Protein AF-A0A2D7TBR8-F1 (afdb_monomer_lite)

pLDDT: mean 82.77, std 12.36, range [50.25, 95.5]

Secondary structure (DSSP, 8-state):
---HHHHHHHHHHHHHHHHT-----------S--TTTTS----EEEEEEEEEEEEEETTEEEEEEEEEEESSSSPPEEEEESSS---SEEEEEPPP-

Sequence (97 aa):
MFNYKNIVLLSAFFIVLVIYATPSYSKGKIYGQSKTLSKEYIKYENCRLRKTEINMKDGVKDGYKCIFKRQGKGKDVTVFQPSPVCQKSFKCKTESQ

Radius of gyration: 30.69 Å; chains: 1; bounding box: 44×33×96 Å

Structure (mmCIF, N/CA/C/O backbone):
data_AF-A0A2D7TBR8-F1
#
_entry.id   AF-A0A2D7TBR8-F1
#
loop_
_atom_site.group_PDB
_atom_site.id
_atom_site.type_symbol
_atom_site.label_atom_id
_atom_site.label_alt_id
_atom_site.label_comp_id
_atom_site.label_asym_id
_atom_site.label_entity_id
_atom_site.label_seq_id
_atom_site.pdbx_PDB_ins_code
_atom_site.Cartn_x
_atom_site.Cartn_y
_atom_site.Cartn_z
_atom_site.occupancy
_atom_site.B_iso_or_equiv
_atom_site.auth_seq_id
_atom_site.auth_comp_id
_atom_site.auth_asym_id
_atom_site.auth_atom_id
_atom_site.pdbx_PDB_model_num
ATOM 1 N N . MET A 1 1 ? -29.825 3.293 65.813 1.00 53.19 1 MET A N 1
ATOM 2 C CA . MET A 1 1 ? -28.677 4.113 66.257 1.00 53.19 1 MET A CA 1
ATOM 3 C C . MET A 1 1 ? -27.550 3.889 65.257 1.00 53.19 1 MET A C 1
ATOM 5 O O . MET A 1 1 ? -27.014 2.789 65.213 1.00 53.19 1 MET A O 1
ATOM 9 N N . PHE A 1 2 ? -27.287 4.841 64.354 1.00 61.72 2 PHE A N 1
ATOM 10 C CA . PHE A 1 2 ? -26.224 4.662 63.360 1.00 61.72 2 PHE A CA 1
ATOM 11 C C . PHE A 1 2 ? -24.871 4.617 64.072 1.00 61.72 2 PHE A C 1
ATOM 13 O O . PHE A 1 2 ? -24.539 5.503 64.856 1.00 61.72 2 PHE A O 1
ATOM 20 N N . ASN A 1 3 ? -24.114 3.551 63.830 1.00 80.31 3 ASN A N 1
ATOM 21 C CA . ASN A 1 3 ? -22.825 3.344 64.468 1.00 80.31 3 ASN A CA 1
ATOM 22 C C . ASN A 1 3 ? -21.830 4.367 63.895 1.00 80.31 3 ASN A C 1
ATOM 24 O O . ASN A 1 3 ? -21.496 4.302 62.713 1.00 80.31 3 ASN A O 1
ATOM 28 N N . TYR A 1 4 ? -21.393 5.332 64.710 1.00 85.69 4 TYR A N 1
ATOM 29 C CA . TYR A 1 4 ? -20.537 6.451 64.288 1.00 85.69 4 TYR A CA 1
ATOM 30 C C . TYR A 1 4 ? -19.265 5.980 63.568 1.00 85.69 4 TYR A C 1
ATOM 32 O O . TYR A 1 4 ? -18.856 6.572 62.571 1.00 85.69 4 TYR A O 1
ATOM 40 N N . LYS A 1 5 ? -18.700 4.842 63.996 1.00 81.44 5 LYS A N 1
ATOM 41 C CA . LYS A 1 5 ? -17.569 4.196 63.316 1.00 81.44 5 LYS A CA 1
ATOM 42 C C . LYS A 1 5 ? -17.897 3.821 61.870 1.00 81.44 5 LYS A C 1
ATOM 44 O O . LYS A 1 5 ? -17.080 4.062 60.991 1.00 81.44 5 LYS A O 1
ATOM 49 N N . ASN A 1 6 ? -19.095 3.298 61.614 1.00 84.19 6 ASN A N 1
ATOM 50 C CA . ASN A 1 6 ? -19.528 2.935 60.266 1.00 84.19 6 ASN A CA 1
ATOM 51 C C . ASN A 1 6 ? -19.758 4.172 59.396 1.00 84.19 6 ASN A C 1
ATOM 53 O O . ASN A 1 6 ? -19.449 4.116 58.215 1.00 84.19 6 ASN A O 1
ATOM 57 N N . ILE A 1 7 ? -20.240 5.285 59.962 1.00 87.88 7 ILE A N 1
ATOM 58 C CA . ILE A 1 7 ? -20.405 6.549 59.222 1.00 87.88 7 ILE A CA 1
ATOM 59 C C . ILE A 1 7 ? -19.043 7.111 58.801 1.00 87.88 7 ILE A C 1
ATOM 61 O O . ILE A 1 7 ? -18.875 7.480 57.642 1.00 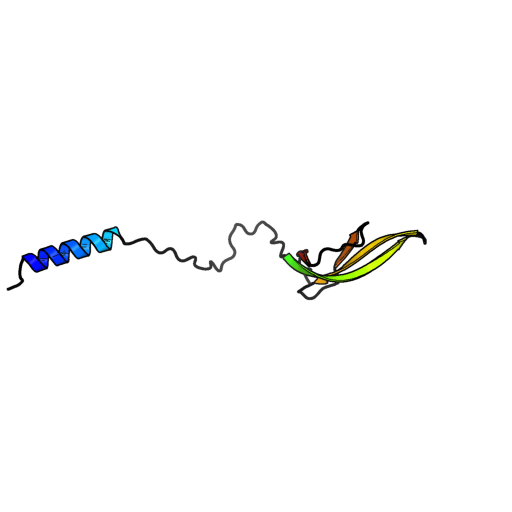87.88 7 ILE A O 1
ATOM 65 N N . VAL A 1 8 ? -18.069 7.137 59.717 1.00 89.50 8 VAL A N 1
ATOM 66 C CA . VAL A 1 8 ? -16.702 7.606 59.425 1.00 89.50 8 VAL A CA 1
ATOM 67 C C . VAL A 1 8 ? -16.017 6.715 58.385 1.00 89.50 8 VAL A C 1
ATOM 69 O O . VAL A 1 8 ? -15.304 7.201 57.513 1.00 89.50 8 VAL A O 1
ATOM 72 N N . LEU A 1 9 ? -16.257 5.406 58.440 1.00 88.69 9 LEU A N 1
ATOM 73 C CA . LEU A 1 9 ? -15.695 4.464 57.475 1.00 88.69 9 LEU A CA 1
ATOM 74 C C . LEU A 1 9 ? -16.332 4.638 56.084 1.00 88.69 9 LEU A C 1
ATOM 76 O O . LEU A 1 9 ? -15.628 4.618 55.077 1.00 88.69 9 LEU A O 1
ATOM 80 N N . LEU A 1 10 ? -17.644 4.895 56.026 1.00 89.75 10 LEU A N 1
ATOM 81 C CA . LEU A 1 10 ? -18.361 5.174 54.778 1.00 89.75 10 LEU A CA 1
ATOM 82 C C . LEU A 1 10 ? -17.924 6.499 54.142 1.00 89.75 10 LEU A C 1
ATOM 84 O O . LEU A 1 10 ? -17.748 6.568 52.926 1.00 89.75 10 LEU A O 1
ATOM 88 N N . SER A 1 11 ? -17.727 7.546 54.947 1.00 88.69 11 SER A N 1
ATOM 89 C CA . SER A 1 11 ? -17.282 8.849 54.448 1.00 88.69 11 SER A CA 1
ATOM 90 C C . SER A 1 11 ? -15.845 8.798 53.928 1.00 88.69 11 SER A C 1
ATOM 92 O O . SER A 1 11 ? -15.573 9.333 52.853 1.00 88.69 11 SER A O 1
ATOM 94 N N . ALA A 1 12 ? -14.949 8.080 54.612 1.00 90.62 12 ALA A N 1
ATOM 95 C CA . ALA A 1 12 ? -13.594 7.832 54.125 1.00 90.62 12 ALA A CA 1
ATOM 96 C C . ALA A 1 12 ? -13.600 7.104 52.769 1.00 90.62 12 ALA A C 1
ATOM 98 O O . ALA A 1 12 ? -12.855 7.474 51.862 1.00 90.62 12 ALA A O 1
ATOM 99 N N . PHE A 1 13 ? -14.488 6.123 52.596 1.00 90.56 13 PHE A N 1
ATOM 100 C CA . PHE A 1 13 ? -14.618 5.382 51.342 1.00 90.56 13 PHE A CA 1
ATOM 101 C C . PHE A 1 13 ? -15.076 6.272 50.174 1.00 90.56 13 PHE A C 1
ATOM 103 O O . PHE A 1 13 ? -14.538 6.185 49.070 1.00 90.56 13 PHE A O 1
ATOM 110 N N . PHE A 1 14 ? -16.021 7.183 50.418 1.00 90.56 14 PHE A N 1
ATOM 111 C CA . PHE A 1 14 ? -16.485 8.138 49.408 1.00 90.56 14 PHE A CA 1
ATOM 112 C C . PHE A 1 14 ? -15.400 9.126 48.969 1.00 90.56 14 PHE A C 1
ATOM 114 O O . PHE A 1 14 ? -15.286 9.417 47.780 1.00 90.56 14 PHE A O 1
ATOM 121 N N . ILE A 1 15 ? -14.577 9.612 49.902 1.00 90.94 15 ILE A N 1
ATOM 122 C CA . ILE A 1 15 ? -13.471 10.531 49.590 1.00 90.94 15 ILE A CA 1
ATOM 123 C C . ILE A 1 15 ? -12.457 9.854 48.661 1.00 90.94 15 ILE A C 1
ATOM 125 O O . ILE A 1 15 ? -12.026 10.446 47.672 1.00 90.94 15 ILE A O 1
ATOM 129 N N . VAL A 1 16 ? -12.130 8.590 48.934 1.00 90.75 16 VAL A N 1
ATOM 130 C CA . VAL A 1 16 ? -11.224 7.787 48.104 1.00 90.75 16 VAL A CA 1
ATOM 131 C C . VAL A 1 16 ? -11.771 7.651 46.678 1.00 90.75 16 VAL A C 1
ATOM 133 O O . VAL A 1 16 ? -11.043 7.897 45.718 1.00 90.75 16 VAL A O 1
ATOM 136 N N . LEU A 1 17 ? -13.061 7.343 46.515 1.00 88.44 17 LEU A N 1
ATOM 137 C CA . LEU A 1 17 ? -13.691 7.202 45.195 1.00 88.44 17 LEU A CA 1
ATOM 138 C C . LEU A 1 17 ? -13.632 8.484 44.353 1.00 88.44 17 LEU A C 1
ATOM 140 O O . LEU A 1 17 ? -13.413 8.409 43.146 1.00 88.44 17 LEU A O 1
ATOM 144 N N . VAL A 1 18 ? -13.796 9.653 44.978 1.00 88.31 18 VAL A N 1
ATOM 145 C CA . VAL A 1 18 ? -13.727 10.946 44.278 1.00 88.31 18 VAL A CA 1
ATOM 146 C C . VAL A 1 18 ? -12.301 11.253 43.816 1.00 88.31 18 VAL A C 1
ATOM 148 O O . VAL A 1 18 ? -12.119 11.753 42.710 1.00 88.31 18 VAL A O 1
ATOM 151 N N . ILE A 1 19 ? -11.284 10.909 44.614 1.00 87.62 19 ILE A N 1
ATOM 152 C CA . ILE A 1 19 ? -9.872 11.125 44.251 1.00 87.62 19 ILE A CA 1
ATOM 153 C C . ILE A 1 19 ? -9.457 10.249 43.056 1.00 87.62 19 ILE A C 1
ATOM 155 O O . ILE A 1 19 ? -8.668 10.684 42.220 1.00 87.62 19 ILE A O 1
ATOM 159 N N . TYR A 1 20 ? -10.008 9.037 42.937 1.00 85.50 20 TYR A N 1
ATOM 160 C CA . TYR A 1 20 ? -9.723 8.128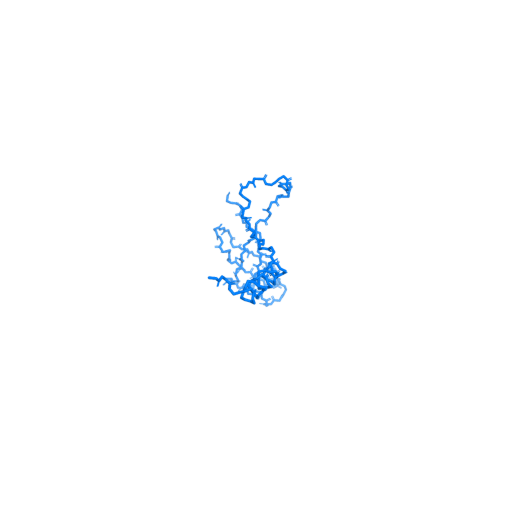 41.819 1.00 85.50 20 TYR A CA 1
ATOM 161 C C . TYR A 1 20 ? -10.625 8.327 40.591 1.00 85.50 20 TYR A C 1
ATOM 163 O O . TYR A 1 20 ? -10.477 7.613 39.595 1.00 85.50 20 TYR A O 1
ATOM 171 N N . ALA A 1 21 ? -11.539 9.299 40.618 1.00 82.69 21 ALA A N 1
ATOM 172 C CA . ALA A 1 21 ? -12.377 9.609 39.470 1.00 82.69 21 ALA A CA 1
ATOM 173 C C . ALA A 1 21 ? -11.541 10.296 38.378 1.00 82.69 21 ALA A C 1
ATOM 175 O O . ALA A 1 21 ? -11.202 11.474 38.464 1.00 82.69 21 ALA A O 1
ATOM 176 N N . THR A 1 22 ? -11.210 9.555 37.321 1.00 82.56 22 THR A N 1
ATOM 177 C CA . THR A 1 22 ? -10.565 10.123 36.132 1.00 82.56 22 THR A CA 1
ATOM 178 C C . THR A 1 22 ? -11.621 10.550 35.109 1.00 82.56 22 THR A C 1
ATOM 180 O O . THR A 1 22 ? -12.600 9.827 34.894 1.00 82.56 22 THR A O 1
ATOM 183 N N . PRO A 1 23 ? -11.471 11.720 34.460 1.00 79.12 23 PRO A N 1
ATOM 184 C CA . PRO A 1 23 ? -12.384 12.131 33.403 1.00 79.12 23 PRO A CA 1
ATOM 185 C C . PRO A 1 23 ? -12.266 11.174 32.210 1.00 79.12 23 PRO A C 1
ATOM 187 O O . PRO A 1 23 ? -11.204 11.032 31.602 1.00 79.12 23 PRO A O 1
ATOM 190 N N . SER A 1 24 ? -13.375 10.524 31.860 1.00 78.94 24 SER A N 1
ATOM 191 C CA . SER A 1 24 ? -13.471 9.693 30.660 1.00 78.94 24 SER A CA 1
ATOM 192 C C . SER A 1 24 ? -13.801 10.575 29.456 1.00 78.94 24 SER A C 1
ATOM 194 O O . SER A 1 24 ? -14.937 11.018 29.278 1.00 78.94 24 SER A O 1
ATOM 196 N N . TYR A 1 25 ? -12.799 10.861 28.625 1.00 78.50 25 TYR A N 1
ATOM 197 C CA . TYR A 1 25 ? -12.995 11.596 27.376 1.00 78.50 25 TYR A CA 1
ATOM 198 C C . TYR A 1 25 ? -13.389 10.631 26.258 1.00 78.50 25 TYR A C 1
ATOM 200 O O . TYR A 1 25 ? -12.571 9.840 25.785 1.00 78.50 25 TYR A O 1
ATOM 208 N N . SER A 1 26 ? -14.632 10.720 25.781 1.00 72.44 26 SER A N 1
ATOM 209 C CA . SER A 1 26 ? -15.028 10.027 24.554 1.00 72.44 26 SER A CA 1
ATOM 210 C C . SER A 1 26 ? -14.683 10.881 23.329 1.00 72.44 26 SER A C 1
ATOM 212 O O . SER A 1 26 ? -15.007 12.068 23.256 1.00 72.44 26 SER A O 1
ATOM 214 N N . LYS A 1 27 ? -14.016 10.283 22.336 1.00 66.12 27 LYS A N 1
ATOM 215 C CA . LYS A 1 27 ? -13.855 10.896 21.011 1.00 66.12 27 LYS A CA 1
ATOM 216 C C . LYS A 1 27 ? -15.172 10.757 20.250 1.00 66.12 27 LYS A C 1
ATOM 218 O O . LYS A 1 27 ? -15.363 9.806 19.494 1.00 66.12 27 LYS A O 1
ATOM 223 N N . GLY A 1 28 ? -16.087 11.695 20.472 1.00 66.69 28 GLY A N 1
ATOM 224 C CA . GLY A 1 28 ? -17.280 11.838 19.645 1.00 66.69 28 GLY A CA 1
ATOM 225 C C . GLY A 1 28 ? -16.890 12.127 18.194 1.00 66.69 28 GLY A C 1
ATOM 226 O O . GLY A 1 28 ? -15.972 12.905 17.925 1.00 66.69 28 GLY 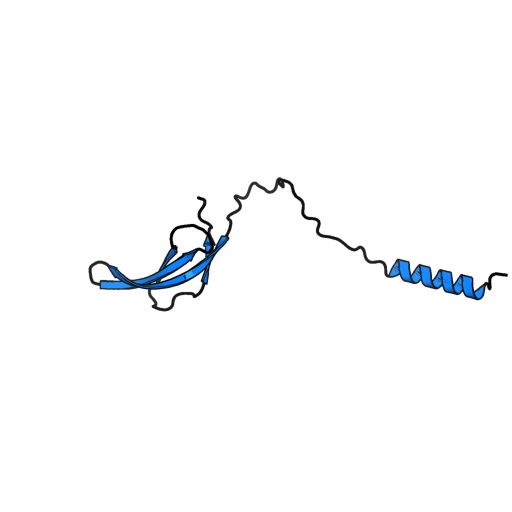A O 1
ATOM 227 N N . LYS A 1 29 ? -17.567 11.491 17.236 1.00 67.44 29 LYS A N 1
ATOM 228 C CA . LYS A 1 29 ? -17.410 11.837 15.820 1.00 67.44 29 LYS A CA 1
ATOM 229 C C . LYS A 1 29 ? -18.092 13.185 15.578 1.00 67.44 29 LYS A C 1
ATOM 231 O O . LYS A 1 29 ? -19.304 13.294 15.734 1.00 67.44 29 LYS A O 1
ATOM 236 N N . ILE A 1 30 ? -17.317 14.201 15.202 1.00 66.19 30 ILE A N 1
ATOM 237 C CA . ILE A 1 30 ? -17.855 15.493 14.768 1.00 66.19 30 ILE A CA 1
ATOM 238 C C . ILE A 1 30 ? -18.333 15.316 13.326 1.00 66.19 30 ILE A C 1
ATOM 240 O O . ILE A 1 30 ? -17.525 15.224 12.404 1.00 66.19 30 ILE A O 1
ATOM 244 N N . TYR A 1 31 ? -19.647 15.229 13.135 1.00 64.00 31 TYR A N 1
ATOM 245 C CA . TYR A 1 31 ? -20.255 15.232 11.809 1.00 64.00 31 TYR A CA 1
ATOM 246 C C . TYR A 1 31 ? -20.616 16.671 11.445 1.00 64.00 31 TYR A C 1
ATOM 248 O O . TYR A 1 31 ? -21.672 17.181 11.799 1.00 64.00 31 TYR A O 1
ATOM 256 N N . GLY A 1 32 ? -19.681 17.339 10.778 1.00 55.06 32 GLY A N 1
ATOM 257 C CA . GLY A 1 32 ? -19.828 18.693 10.264 1.00 55.06 32 GLY A CA 1
ATOM 258 C C . GLY A 1 32 ? -18.618 19.055 9.412 1.00 55.06 32 GLY A C 1
ATOM 259 O O . GLY A 1 32 ? -17.521 18.537 9.631 1.00 55.06 32 GLY A O 1
ATOM 260 N N . GLN A 1 33 ? -18.811 19.922 8.418 1.00 60.53 33 GLN A N 1
ATOM 261 C CA . GLN A 1 33 ? -17.714 20.436 7.604 1.00 60.53 33 GLN A CA 1
ATOM 262 C C . GLN A 1 33 ? -16.816 21.345 8.462 1.00 60.53 33 GLN A C 1
ATOM 264 O O . GLN A 1 33 ? -17.060 22.539 8.612 1.00 60.53 33 GLN A O 1
ATOM 269 N N . SER A 1 34 ? -15.781 20.758 9.069 1.00 53.59 34 SER A N 1
ATOM 270 C CA . SER A 1 34 ? -14.743 21.482 9.808 1.00 53.59 34 SER A CA 1
ATOM 271 C C . SER A 1 34 ? -14.098 22.548 8.921 1.00 53.59 34 SER A C 1
ATOM 273 O O . SER A 1 34 ? -13.567 22.220 7.866 1.00 53.59 34 SER A O 1
ATOM 275 N N . LYS A 1 35 ? -14.040 23.808 9.371 1.00 53.88 35 LYS A N 1
ATOM 276 C CA . LYS A 1 35 ? -13.371 24.932 8.676 1.00 53.88 35 LYS A CA 1
ATOM 277 C C . LYS A 1 35 ? -11.852 24.752 8.454 1.00 53.88 35 LYS A C 1
ATOM 279 O O . LYS A 1 35 ? -11.210 25.632 7.898 1.00 53.88 35 LYS A O 1
ATOM 284 N N . THR A 1 36 ? -11.274 23.604 8.814 1.00 54.59 36 THR A N 1
ATOM 285 C CA . THR A 1 36 ? -9.956 23.139 8.334 1.00 54.59 36 THR A CA 1
ATOM 286 C C . THR A 1 36 ? -10.007 22.454 6.950 1.00 54.59 36 THR A C 1
ATOM 288 O O . THR A 1 36 ? -8.999 21.931 6.481 1.00 54.59 36 THR A O 1
ATOM 291 N N . LEU A 1 37 ? -11.168 22.481 6.281 1.00 50.25 37 LEU A N 1
ATOM 292 C CA . LEU A 1 37 ? -11.484 21.955 4.941 1.00 50.25 37 LEU A CA 1
ATOM 293 C C . LEU A 1 37 ? -10.859 22.720 3.754 1.00 50.25 37 LEU A C 1
ATOM 295 O O . LEU A 1 37 ? -11.324 22.572 2.632 1.00 50.25 37 LEU A O 1
ATOM 299 N N . SER A 1 38 ? -9.811 23.526 3.947 1.00 51.81 38 SER A N 1
ATOM 300 C CA . SER A 1 38 ? -9.079 24.127 2.814 1.00 51.81 38 SER A CA 1
ATOM 301 C C . SER A 1 38 ? -8.007 23.208 2.224 1.00 51.81 38 SER A C 1
ATOM 303 O O . SER A 1 38 ? -7.430 23.521 1.185 1.00 51.81 38 SER A O 1
ATOM 305 N N . LYS A 1 39 ? -7.727 22.061 2.855 1.00 59.09 39 LYS A N 1
ATOM 306 C CA . LYS A 1 39 ? -6.898 21.023 2.243 1.00 59.09 39 LYS A CA 1
ATOM 307 C C . LYS A 1 39 ? -7.805 20.084 1.474 1.00 59.09 39 LYS A C 1
ATOM 309 O O . LYS A 1 39 ? -8.541 19.310 2.081 1.00 59.09 39 LYS A O 1
ATOM 314 N N . GLU A 1 40 ? -7.722 20.156 0.151 1.00 62.56 40 GLU A N 1
ATOM 315 C CA . GLU A 1 40 ? -8.217 19.125 -0.753 1.00 62.56 40 GLU A CA 1
ATOM 316 C C . GLU A 1 40 ? -7.822 17.754 -0.182 1.00 62.56 40 GLU A C 1
ATOM 318 O O . GLU A 1 40 ? -6.640 17.405 -0.087 1.00 62.56 40 GLU A O 1
ATOM 323 N N . TYR A 1 41 ? -8.804 17.022 0.349 1.00 68.38 41 TYR A N 1
ATOM 324 C CA . TYR A 1 41 ? -8.542 15.770 1.041 1.00 68.38 41 TYR A CA 1
ATOM 325 C C . TYR A 1 41 ? -8.186 14.718 -0.007 1.00 68.38 41 TYR A C 1
ATOM 327 O O . TYR A 1 41 ? -9.061 14.094 -0.610 1.00 68.38 41 TYR A O 1
ATOM 335 N N . ILE A 1 42 ? -6.886 14.523 -0.236 1.00 76.75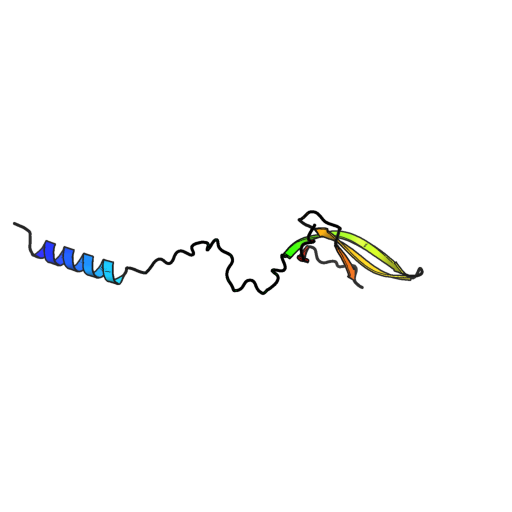 42 ILE A N 1
ATOM 336 C CA . ILE A 1 42 ? -6.396 13.482 -1.137 1.00 76.75 42 ILE A CA 1
ATOM 337 C C . ILE A 1 42 ? -6.678 12.132 -0.479 1.00 76.75 42 ILE A C 1
ATOM 339 O O . ILE A 1 42 ? -5.971 11.689 0.429 1.00 76.75 42 ILE A O 1
ATOM 343 N N . LYS A 1 43 ? -7.736 11.471 -0.942 1.00 84.75 43 LYS A N 1
ATOM 344 C CA . LYS A 1 43 ? -8.096 10.130 -0.492 1.00 84.75 43 LYS A CA 1
ATOM 345 C C . LYS A 1 43 ? -7.139 9.117 -1.113 1.00 84.75 43 LYS A C 1
ATOM 347 O O . LYS A 1 43 ? -6.982 9.065 -2.333 1.00 84.75 43 LYS A O 1
ATOM 352 N N . TYR A 1 44 ? -6.539 8.271 -0.286 1.00 90.12 44 TYR A N 1
ATOM 353 C CA . TYR A 1 44 ? -5.685 7.172 -0.738 1.00 90.12 44 TYR A CA 1
ATOM 354 C C . TYR A 1 44 ? -6.414 5.833 -0.635 1.00 90.12 44 TYR A C 1
ATOM 356 O O . TYR A 1 44 ? -7.179 5.602 0.302 1.00 90.12 44 TYR A O 1
ATOM 364 N N . GLU A 1 45 ? -6.109 4.933 -1.559 1.00 91.81 45 GLU A N 1
ATOM 365 C CA . GLU A 1 45 ? -6.575 3.550 -1.585 1.00 91.81 45 GLU A CA 1
ATOM 366 C C . GLU A 1 45 ? -5.389 2.580 -1.676 1.00 91.81 45 GLU A C 1
ATOM 368 O O . GLU A 1 45 ? -4.258 2.978 -1.969 1.00 91.81 45 GLU A O 1
ATOM 373 N N . ASN A 1 46 ? -5.624 1.296 -1.404 1.00 93.88 46 ASN A N 1
ATOM 374 C CA . ASN A 1 46 ? -4.585 0.286 -1.574 1.00 93.88 46 ASN A CA 1
ATOM 375 C C . ASN A 1 46 ? -4.530 -0.178 -3.035 1.00 93.88 46 ASN A C 1
ATOM 377 O O . ASN A 1 46 ? -5.517 -0.674 -3.575 1.00 93.88 46 ASN A O 1
ATOM 381 N N . CYS A 1 47 ? -3.350 -0.091 -3.640 1.00 94.88 47 CYS A N 1
ATOM 382 C CA . CYS A 1 47 ? -3.032 -0.694 -4.927 1.00 94.88 47 CYS A CA 1
ATOM 383 C C . CYS A 1 47 ? -2.231 -1.981 -4.695 1.00 94.88 47 CYS A C 1
ATOM 385 O O . CYS A 1 47 ? -1.214 -1.966 -3.998 1.00 94.88 47 CYS A O 1
ATOM 387 N N . ARG A 1 48 ? -2.680 -3.106 -5.260 1.00 94.88 48 ARG A N 1
ATOM 388 C CA . ARG A 1 48 ? -2.027 -4.422 -5.128 1.00 94.88 48 ARG A CA 1
ATOM 389 C C . ARG A 1 48 ? -1.434 -4.861 -6.456 1.00 94.88 48 ARG A C 1
ATOM 391 O O . ARG A 1 48 ? -2.063 -4.672 -7.492 1.00 94.88 48 ARG A O 1
ATOM 398 N N . LEU A 1 49 ? -0.242 -5.451 -6.428 1.00 95.25 49 LEU A N 1
ATOM 399 C CA . LEU A 1 49 ? 0.424 -5.936 -7.632 1.00 95.25 49 LEU A CA 1
ATOM 400 C C . LEU A 1 49 ? -0.452 -6.991 -8.312 1.00 95.25 49 LEU A C 1
ATOM 402 O O . LEU A 1 49 ? -0.881 -7.955 -7.681 1.00 95.25 49 LEU A O 1
ATOM 406 N N . ARG A 1 50 ? -0.731 -6.778 -9.595 1.00 93.75 50 ARG A N 1
ATOM 407 C CA . ARG A 1 50 ? -1.512 -7.687 -10.433 1.00 93.75 50 ARG A CA 1
ATOM 408 C C . ARG A 1 50 ? -0.601 -8.509 -11.330 1.00 93.75 50 ARG A C 1
ATOM 410 O O . ARG A 1 50 ? -0.773 -9.718 -11.416 1.00 93.75 50 ARG A O 1
ATOM 417 N N . LYS A 1 51 ? 0.329 -7.847 -12.018 1.00 93.31 51 LYS A N 1
ATOM 418 C CA . LYS A 1 51 ? 1.282 -8.492 -12.924 1.00 93.31 51 LYS A CA 1
ATOM 419 C C . LYS A 1 51 ? 2.539 -7.651 -13.097 1.00 93.31 51 LYS A C 1
ATOM 421 O O . LYS A 1 51 ? 2.499 -6.431 -12.944 1.00 93.31 51 LYS A O 1
ATOM 426 N N . THR A 1 52 ? 3.618 -8.324 -13.465 1.00 92.56 52 THR A N 1
ATOM 427 C CA . THR A 1 52 ? 4.875 -7.710 -13.887 1.00 92.56 52 THR A CA 1
ATOM 428 C C . THR A 1 52 ? 5.119 -8.096 -15.337 1.00 92.56 52 THR A C 1
ATOM 430 O O . THR A 1 52 ? 5.019 -9.270 -15.683 1.00 92.56 52 THR A O 1
ATOM 433 N N . GLU A 1 53 ? 5.418 -7.121 -16.183 1.00 91.69 53 GLU A N 1
ATOM 434 C CA . GLU A 1 53 ? 5.734 -7.317 -17.599 1.00 91.69 53 GLU A CA 1
ATOM 435 C C . GLU A 1 53 ? 7.144 -6.796 -17.889 1.00 91.69 53 GLU A C 1
ATOM 437 O O . GLU A 1 53 ? 7.658 -5.938 -17.172 1.00 91.69 53 GLU A O 1
ATOM 442 N N . ILE A 1 54 ? 7.785 -7.310 -18.935 1.00 90.00 54 ILE A N 1
ATOM 443 C CA . ILE A 1 54 ? 9.049 -6.754 -19.427 1.00 90.00 54 ILE A CA 1
ATOM 444 C C . ILE A 1 54 ? 8.709 -5.539 -20.287 1.00 90.00 54 ILE A C 1
ATOM 446 O O . ILE A 1 54 ? 7.845 -5.626 -21.159 1.00 90.00 54 ILE A O 1
ATOM 450 N N . ASN A 1 55 ? 9.369 -4.410 -20.036 1.00 87.50 55 ASN A N 1
ATOM 451 C CA . ASN A 1 55 ? 9.213 -3.222 -20.859 1.00 87.50 55 ASN A CA 1
ATOM 452 C C . ASN A 1 55 ? 10.232 -3.259 -22.007 1.00 87.50 55 ASN A C 1
ATOM 454 O O . ASN A 1 55 ? 11.434 -3.391 -21.775 1.00 87.50 55 ASN A O 1
ATOM 458 N N . MET A 1 56 ? 9.743 -3.162 -23.239 1.00 86.88 56 MET A N 1
ATOM 459 C CA . MET A 1 56 ? 10.554 -3.074 -24.452 1.00 86.88 56 MET A CA 1
ATOM 460 C C . MET A 1 56 ? 10.336 -1.685 -25.043 1.00 86.88 56 MET A C 1
ATOM 462 O O . MET A 1 56 ? 9.200 -1.335 -25.365 1.00 86.88 56 MET A O 1
ATOM 466 N N . LYS A 1 57 ? 11.406 -0.908 -25.200 1.00 82.44 57 LYS A N 1
ATOM 467 C CA . LYS A 1 57 ? 11.375 0.391 -25.874 1.00 82.44 57 LYS A CA 1
ATOM 468 C C . LYS A 1 57 ? 12.331 0.329 -27.055 1.00 82.44 57 LYS A C 1
ATOM 470 O O . LYS A 1 57 ? 13.496 -0.012 -26.883 1.00 82.44 57 LYS A O 1
ATOM 475 N N . ASP A 1 58 ? 11.808 0.560 -28.256 1.00 80.94 58 ASP A N 1
ATOM 476 C CA . ASP A 1 58 ? 12.580 0.532 -29.507 1.00 80.94 58 ASP A CA 1
ATOM 477 C C . ASP A 1 58 ? 13.374 -0.777 -29.722 1.00 80.94 58 ASP A C 1
ATOM 479 O O . ASP A 1 58 ? 14.493 -0.784 -30.223 1.00 80.94 58 ASP A O 1
ATOM 483 N N . GLY A 1 59 ? 12.799 -1.912 -29.302 1.00 81.06 59 GLY A N 1
ATOM 484 C CA . GLY A 1 59 ? 13.418 -3.241 -29.420 1.00 81.06 59 GLY A CA 1
ATOM 485 C C . GLY A 1 59 ? 14.483 -3.560 -28.363 1.00 81.06 59 GLY A C 1
ATOM 486 O O . GLY A 1 59 ? 14.983 -4.683 -28.327 1.00 81.06 59 GLY A O 1
ATOM 487 N N . VAL A 1 60 ? 14.796 -2.617 -27.471 1.00 84.19 60 VAL A N 1
ATOM 488 C CA . VAL A 1 60 ? 15.740 -2.796 -26.362 1.00 84.19 60 VAL A CA 1
ATOM 489 C C . VAL A 1 60 ? 14.974 -2.947 -25.047 1.00 84.19 60 VAL A C 1
ATOM 491 O O . VAL A 1 60 ? 13.946 -2.307 -24.813 1.00 84.19 60 VAL A O 1
ATOM 494 N N . LYS A 1 61 ? 15.466 -3.821 -24.163 1.00 85.00 61 LYS A N 1
ATOM 495 C CA . LYS A 1 61 ? 14.889 -4.025 -22.830 1.00 85.00 61 LYS A CA 1
ATOM 496 C C . LYS A 1 61 ? 15.084 -2.766 -21.974 1.00 85.00 61 LYS A C 1
ATOM 498 O O . LYS A 1 61 ? 16.181 -2.522 -21.484 1.00 85.00 61 LYS A O 1
ATOM 503 N N . ASP A 1 62 ? 13.999 -2.031 -21.744 1.00 85.50 62 ASP A N 1
ATOM 504 C CA . ASP A 1 62 ? 13.937 -0.755 -21.010 1.00 85.50 62 ASP A CA 1
ATOM 505 C C . ASP A 1 62 ? 13.266 -0.948 -19.634 1.00 85.50 62 ASP A C 1
ATOM 507 O O . ASP A 1 62 ? 12.340 -0.243 -19.223 1.00 85.50 62 ASP A O 1
ATOM 511 N N . GLY A 1 63 ? 13.689 -2.009 -18.939 1.00 89.12 63 GLY A N 1
ATOM 512 C CA . GLY A 1 63 ? 13.235 -2.361 -17.593 1.00 89.12 63 GLY A CA 1
ATOM 513 C C . GLY A 1 63 ? 11.977 -3.234 -17.529 1.00 89.12 63 GLY A C 1
ATOM 514 O O . GLY A 1 63 ? 11.720 -4.088 -18.381 1.00 89.12 63 GLY A O 1
ATOM 515 N N . TYR A 1 64 ? 11.217 -3.059 -16.450 1.00 90.88 64 TYR A N 1
ATOM 516 C CA . TYR A 1 64 ? 10.033 -3.837 -16.101 1.00 90.88 64 TYR A CA 1
ATOM 517 C C . TYR A 1 64 ? 8.859 -2.918 -15.780 1.00 90.88 64 TYR A C 1
ATOM 519 O O . TYR A 1 64 ? 9.002 -1.823 -15.237 1.00 90.88 64 TYR A O 1
ATOM 527 N N . LYS A 1 65 ? 7.666 -3.397 -16.104 1.00 93.12 65 LYS A N 1
ATOM 528 C CA . LYS A 1 65 ? 6.396 -2.719 -15.911 1.00 93.12 65 LYS A CA 1
ATOM 529 C C . LYS A 1 65 ? 5.611 -3.441 -14.822 1.00 93.12 65 LYS A C 1
ATOM 531 O O . LYS A 1 65 ? 5.113 -4.545 -15.026 1.00 93.12 65 LYS A O 1
ATOM 536 N N . CYS A 1 66 ? 5.486 -2.808 -13.665 1.00 94.06 66 CYS A N 1
ATOM 537 C CA . CYS A 1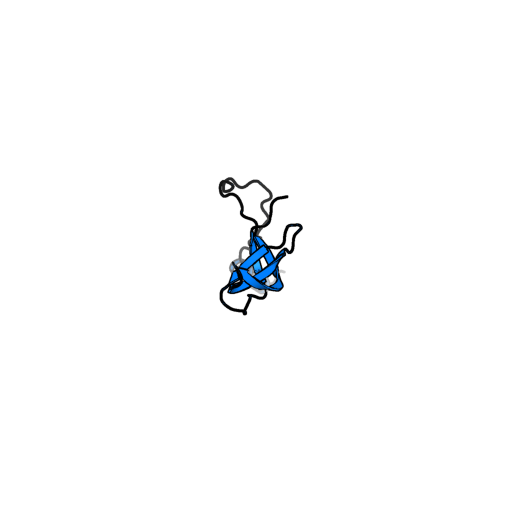 66 ? 4.688 -3.291 -12.548 1.00 94.06 66 CYS A CA 1
ATOM 538 C C . CYS A 1 66 ? 3.262 -2.739 -12.674 1.00 94.06 66 CYS A C 1
ATOM 540 O O . CYS A 1 66 ? 3.051 -1.527 -12.606 1.00 94.06 66 CYS A O 1
ATOM 542 N N . ILE A 1 67 ? 2.278 -3.616 -12.857 1.00 94.44 67 ILE A N 1
ATOM 543 C CA . ILE A 1 67 ? 0.870 -3.248 -13.034 1.00 94.44 67 ILE A CA 1
ATOM 544 C C . ILE A 1 67 ? 0.116 -3.601 -11.759 1.00 94.44 67 ILE A C 1
ATOM 546 O O . ILE A 1 67 ? 0.095 -4.757 -11.331 1.00 94.44 67 ILE A O 1
ATOM 550 N N . PHE A 1 68 ? -0.519 -2.602 -11.160 1.00 95.50 68 PHE A N 1
ATOM 551 C CA . PHE A 1 68 ? -1.207 -2.691 -9.885 1.00 95.50 68 PHE A CA 1
ATOM 552 C C . PHE A 1 68 ? -2.707 -2.478 -10.054 1.00 95.50 68 PHE A C 1
ATOM 554 O O . PHE A 1 68 ? -3.151 -1.490 -10.636 1.00 95.50 68 PHE A O 1
ATOM 561 N N . LYS A 1 69 ? -3.490 -3.384 -9.476 1.00 94.31 69 LYS A N 1
ATOM 562 C CA . LYS A 1 69 ? -4.941 -3.274 -9.393 1.00 94.31 69 LYS A CA 1
ATOM 563 C C . LYS A 1 69 ? -5.322 -2.378 -8.217 1.00 94.31 69 LYS A C 1
ATOM 565 O O . LYS A 1 69 ? -4.876 -2.608 -7.088 1.00 94.31 69 LYS A O 1
ATOM 570 N N . ARG A 1 70 ? -6.171 -1.387 -8.479 1.00 93.62 70 ARG A N 1
ATOM 571 C CA . ARG A 1 70 ? -6.787 -0.544 -7.447 1.00 93.62 70 ARG A CA 1
ATOM 572 C C . ARG A 1 70 ? -7.780 -1.350 -6.614 1.00 93.62 70 ARG A C 1
ATOM 574 O O . ARG A 1 70 ? -8.419 -2.276 -7.112 1.00 93.62 70 ARG A O 1
ATOM 581 N N . GLN A 1 71 ? -7.907 -1.006 -5.337 1.00 89.94 71 GLN A N 1
ATOM 582 C CA . GLN A 1 71 ? -8.968 -1.550 -4.493 1.00 89.94 71 GLN A CA 1
ATOM 583 C C . GLN A 1 71 ? -10.347 -1.019 -4.919 1.00 89.94 71 GLN A C 1
ATOM 585 O O . GLN A 1 71 ? -11.325 -1.763 -4.850 1.00 89.94 71 GLN A O 1
ATOM 590 N N . GLY A 1 72 ? -10.431 0.244 -5.341 1.00 87.25 72 GLY A N 1
ATOM 591 C CA . GLY A 1 72 ? -11.630 0.859 -5.894 1.00 87.25 72 GLY A CA 1
ATOM 592 C C . GLY A 1 72 ? -11.878 0.521 -7.367 1.00 87.25 72 GLY A C 1
ATOM 593 O O . GLY A 1 72 ? -11.217 -0.326 -7.969 1.00 87.25 72 GLY A O 1
ATOM 594 N N . LYS A 1 73 ? -12.868 1.201 -7.954 1.00 81.94 73 LYS A N 1
ATOM 595 C CA . LYS A 1 73 ? -13.169 1.137 -9.390 1.00 81.94 73 LYS A CA 1
ATOM 596 C C . LYS A 1 73 ? -12.305 2.175 -10.108 1.00 81.94 73 LYS A C 1
ATOM 598 O O . LYS A 1 73 ? -12.403 3.352 -9.789 1.00 81.94 73 LYS A O 1
ATOM 603 N N . GLY A 1 74 ? -11.475 1.745 -11.053 1.00 85.38 74 GLY A N 1
ATOM 604 C CA . GLY A 1 74 ? -10.586 2.634 -11.803 1.00 85.38 74 GLY A CA 1
ATOM 605 C C . GLY A 1 74 ? -9.636 1.861 -12.710 1.00 85.38 74 GLY A C 1
ATOM 606 O O . GLY A 1 74 ? -9.677 0.626 -12.754 1.00 85.38 74 GLY A O 1
ATOM 607 N N . LYS A 1 75 ? -8.781 2.584 -13.435 1.00 90.44 75 LYS A N 1
ATOM 608 C CA . LYS A 1 75 ? -7.764 1.971 -14.302 1.00 90.44 75 LYS A CA 1
ATOM 609 C C . LYS A 1 75 ? -6.592 1.448 -13.471 1.00 90.44 75 LYS A C 1
ATOM 611 O O . LYS A 1 75 ? -6.234 2.027 -12.444 1.00 90.44 75 LYS A O 1
ATOM 616 N N . ASP A 1 76 ? -5.973 0.362 -13.932 1.00 91.81 76 ASP A N 1
ATOM 617 C CA . ASP A 1 76 ? -4.790 -0.204 -13.279 1.00 91.81 76 ASP A CA 1
ATOM 618 C C . ASP A 1 76 ? -3.634 0.815 -13.270 1.00 91.81 76 ASP A C 1
ATOM 620 O O . ASP A 1 76 ? -3.362 1.496 -14.262 1.00 91.81 76 ASP A O 1
ATOM 624 N N . VAL A 1 77 ? -2.930 0.906 -12.142 1.00 92.19 77 VAL A N 1
ATOM 625 C CA . VAL A 1 77 ? -1.776 1.796 -11.977 1.00 92.19 77 VAL A CA 1
ATOM 626 C C . VAL A 1 77 ? -0.537 1.101 -12.517 1.00 92.19 77 VAL A C 1
ATOM 628 O O . VAL A 1 77 ? -0.218 -0.013 -12.112 1.00 92.19 77 VAL A O 1
ATOM 631 N N . THR A 1 78 ? 0.183 1.764 -13.414 1.00 92.56 78 THR A N 1
ATOM 632 C CA . THR A 1 78 ? 1.420 1.238 -13.994 1.00 92.56 78 THR A CA 1
ATOM 633 C C . THR A 1 78 ? 2.619 2.000 -13.448 1.00 92.56 78 THR A C 1
ATOM 635 O O . THR A 1 78 ? 2.640 3.226 -13.490 1.00 92.56 78 THR A O 1
ATOM 638 N N . VAL A 1 79 ? 3.626 1.273 -12.966 1.00 91.38 79 VAL A N 1
ATOM 639 C CA . VAL A 1 79 ? 4.906 1.828 -12.513 1.00 91.38 79 VAL A CA 1
ATOM 640 C C . VAL A 1 79 ? 6.033 1.139 -13.270 1.00 91.38 79 VAL A C 1
ATOM 642 O O . VAL A 1 79 ? 6.091 -0.089 -13.302 1.00 91.38 79 VAL A O 1
ATOM 645 N N . PHE A 1 80 ? 6.931 1.921 -13.862 1.00 91.25 80 PHE A N 1
ATOM 646 C CA . PHE A 1 80 ? 8.116 1.408 -14.545 1.00 91.25 80 PHE A CA 1
ATOM 647 C C . PHE A 1 80 ? 9.295 1.371 -13.578 1.00 91.25 80 PHE A C 1
ATOM 649 O O . PHE A 1 80 ? 9.519 2.324 -12.832 1.00 91.25 80 PHE A O 1
ATOM 656 N N . GLN A 1 81 ? 10.022 0.258 -13.564 1.00 88.31 81 GLN A N 1
ATOM 657 C CA . GLN A 1 81 ? 11.178 0.048 -12.698 1.00 88.31 81 GLN A CA 1
ATOM 658 C C . GLN A 1 81 ? 12.318 -0.622 -13.476 1.00 88.31 81 GLN A C 1
ATOM 660 O O . GLN A 1 81 ? 12.058 -1.469 -14.328 1.00 88.31 81 GLN A O 1
ATOM 665 N N . PRO A 1 82 ? 13.588 -0.310 -13.170 1.00 87.50 82 PRO A N 1
ATOM 666 C CA . PRO A 1 82 ? 14.730 -0.973 -13.803 1.00 87.50 82 PRO A CA 1
ATOM 667 C C . PRO A 1 82 ? 14.910 -2.430 -13.332 1.00 87.50 82 PRO A C 1
ATOM 669 O O . PRO A 1 82 ? 15.495 -3.248 -14.039 1.00 87.50 82 PRO A O 1
ATOM 672 N N . SER A 1 83 ? 14.390 -2.772 -12.148 1.00 86.44 83 SER A N 1
ATOM 673 C CA . SER A 1 83 ? 14.498 -4.094 -11.516 1.00 86.44 83 SER A CA 1
ATOM 674 C C . SER A 1 83 ? 13.239 -4.945 -11.741 1.00 86.44 83 SER A C 1
ATOM 676 O O . SER A 1 83 ? 12.142 -4.386 -11.802 1.00 86.44 83 SER A O 1
ATOM 678 N N . PRO A 1 84 ? 13.352 -6.290 -11.803 1.00 83.44 84 PRO A N 1
ATOM 679 C CA . PRO A 1 84 ? 12.188 -7.182 -11.865 1.00 83.44 84 PRO A CA 1
ATOM 680 C C . PRO A 1 84 ? 11.371 -7.213 -10.565 1.00 83.44 84 PRO A C 1
ATOM 682 O O . PRO A 1 84 ? 10.272 -7.771 -10.532 1.00 83.44 84 PRO A O 1
ATOM 685 N N . VAL A 1 85 ? 11.908 -6.663 -9.473 1.00 88.38 85 VAL A N 1
ATOM 686 C CA . VAL A 1 85 ? 11.301 -6.751 -8.145 1.00 88.38 85 VAL A CA 1
ATOM 687 C C . VAL A 1 85 ? 10.285 -5.627 -7.951 1.00 88.38 85 VAL A C 1
ATOM 689 O O . VAL A 1 85 ? 10.634 -4.515 -7.572 1.00 88.38 85 VAL A O 1
ATOM 692 N N . CYS A 1 86 ? 9.006 -5.937 -8.158 1.00 90.75 86 CYS A N 1
ATOM 693 C CA . CYS A 1 86 ? 7.907 -5.026 -7.851 1.00 90.75 86 CYS A CA 1
ATOM 694 C C . CYS A 1 86 ? 7.494 -5.115 -6.372 1.00 90.75 86 CYS A C 1
ATOM 696 O O . CYS A 1 86 ? 7.470 -6.192 -5.770 1.00 90.75 86 CYS A O 1
ATOM 698 N N . GLN A 1 87 ? 7.066 -3.990 -5.795 1.00 90.56 87 GLN A N 1
ATOM 699 C CA . GLN A 1 87 ? 6.391 -3.990 -4.495 1.00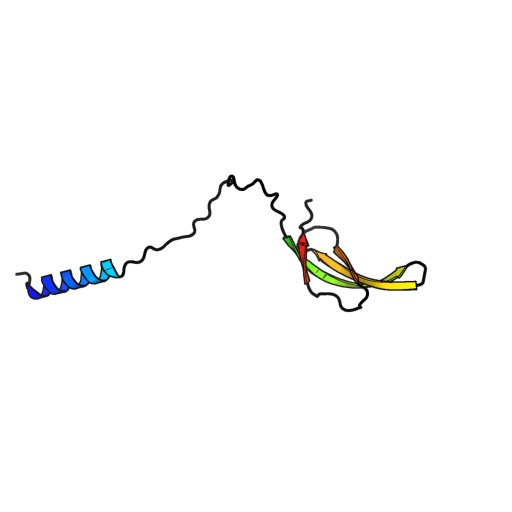 90.56 87 GLN A CA 1
ATOM 700 C C . GLN A 1 87 ? 5.091 -4.804 -4.574 1.00 90.56 87 GLN A C 1
ATOM 702 O O . GLN A 1 87 ? 4.386 -4.751 -5.577 1.00 90.56 87 GLN A O 1
ATOM 707 N N . LYS A 1 88 ? 4.731 -5.534 -3.511 1.00 92.50 88 LYS A N 1
ATOM 708 C CA . LYS A 1 88 ? 3.480 -6.319 -3.480 1.00 92.50 88 LYS A CA 1
ATOM 709 C C . LYS A 1 88 ? 2.231 -5.435 -3.400 1.00 92.50 88 LYS A C 1
ATOM 711 O O . LYS A 1 88 ? 1.192 -5.765 -3.968 1.00 92.50 88 LYS A O 1
ATOM 716 N N . SER A 1 89 ? 2.319 -4.318 -2.684 1.00 93.19 89 SER A N 1
ATOM 717 C CA . SER A 1 89 ? 1.228 -3.355 -2.538 1.00 93.19 89 SER A CA 1
ATOM 718 C C . SER A 1 89 ? 1.739 -2.013 -2.037 1.00 93.19 89 SER A C 1
ATOM 720 O O . SER A 1 89 ? 2.711 -1.981 -1.286 1.00 93.19 89 SER A O 1
ATOM 722 N N . PHE A 1 90 ? 1.041 -0.933 -2.373 1.00 94.06 90 PHE A N 1
ATOM 723 C CA . PHE A 1 90 ? 1.318 0.406 -1.855 1.00 94.06 90 PHE A CA 1
ATOM 724 C C . PHE A 1 90 ? 0.038 1.253 -1.808 1.00 94.06 90 PHE A C 1
ATOM 726 O O . PHE A 1 90 ? -1.006 0.852 -2.330 1.00 94.06 90 PHE A O 1
ATOM 733 N N . LYS A 1 91 ? 0.107 2.429 -1.174 1.00 92.81 91 LYS A N 1
ATOM 734 C CA . LYS A 1 91 ? -1.003 3.391 -1.154 1.00 92.81 91 LYS A CA 1
ATOM 735 C C . LYS A 1 91 ? -0.950 4.298 -2.380 1.00 92.81 91 LYS A C 1
ATOM 737 O O . LYS A 1 91 ? 0.002 5.052 -2.546 1.00 92.81 91 LYS A O 1
ATOM 742 N N . CYS A 1 92 ? -1.983 4.249 -3.211 1.00 90.75 92 CYS A N 1
ATOM 743 C CA . CYS A 1 92 ? -2.134 5.077 -4.405 1.00 90.75 92 CYS A CA 1
ATOM 744 C C . CYS A 1 92 ? -3.258 6.105 -4.205 1.00 90.75 92 CYS A C 1
ATOM 746 O O . CYS A 1 92 ? -4.162 5.898 -3.395 1.00 90.75 92 CYS A O 1
ATOM 748 N N . LYS A 1 93 ? -3.193 7.245 -4.903 1.00 90.44 93 LYS A N 1
ATOM 749 C CA . LYS A 1 93 ? -4.274 8.246 -4.869 1.00 90.44 93 LYS A CA 1
ATOM 750 C C . LYS A 1 93 ? -5.524 7.653 -5.512 1.00 90.44 93 LYS A C 1
ATOM 752 O O . LYS A 1 93 ? -5.417 7.078 -6.594 1.00 90.44 93 LYS A O 1
ATOM 757 N N . THR A 1 94 ? -6.672 7.796 -4.858 1.00 87.44 94 THR A N 1
ATOM 758 C CA . THR A 1 94 ? -7.960 7.325 -5.388 1.00 87.44 94 THR A CA 1
ATOM 759 C C . THR A 1 94 ? -8.271 8.086 -6.671 1.00 87.44 94 THR A C 1
ATOM 761 O O . THR A 1 94 ? -8.100 9.302 -6.718 1.00 87.44 94 THR A O 1
ATOM 764 N N . GLU A 1 95 ? -8.699 7.377 -7.709 1.00 81.69 95 GLU A N 1
ATOM 765 C CA . GLU A 1 95 ? -9.204 8.003 -8.931 1.00 81.69 95 GLU A CA 1
ATOM 766 C C . GLU A 1 95 ? -10.626 8.513 -8.648 1.00 81.69 95 GLU A C 1
ATOM 768 O O . GLU A 1 95 ? -11.489 7.741 -8.223 1.00 81.69 95 GLU A O 1
ATOM 773 N N . SER A 1 96 ? -10.853 9.822 -8.783 1.00 68.44 96 SER A N 1
ATOM 774 C CA . SER A 1 96 ? -12.205 10.386 -8.757 1.00 68.44 96 SER A CA 1
ATOM 775 C C . SER A 1 96 ? -12.904 10.000 -10.058 1.00 68.44 96 SER A C 1
ATOM 777 O O . SER A 1 96 ? -12.355 10.261 -11.128 1.00 68.44 96 SER A O 1
ATOM 779 N N . GLN A 1 97 ? -14.054 9.332 -9.940 1.00 56.78 97 GLN A N 1
ATOM 780 C CA . GLN A 1 97 ? -14.879 8.907 -11.074 1.00 56.78 97 GLN A CA 1
ATOM 781 C C . GLN A 1 97 ? -15.438 10.093 -11.853 1.00 56.78 97 GLN A C 1
ATOM 783 O O . GLN A 1 97 ? -15.767 11.107 -11.197 1.00 56.78 97 GLN A O 1
#

Foldseek 3Di:
DPDVVVVVVVVVVVVVVVVPDDDDDDPDDDPDDPPVPPPPPQDKFKWFFDDKAFDADPNDGPAIWTWTDTPDDDHIDIDGDNDSDDDGMDIDGDDDD